Protein AF-A0A418SIB5-F1 (afdb_monomer_lite)

Secondary structure (DSSP, 8-state):
-----------------------------PPPTTEEEEEEETTEEEEEE-TTT--TTTHHHHHGGGBGGG-EEEEEEEE-TTSS-EEEEEEETT-BSSTT-EEEEEEE-TTS-EEEEEEETTS--EEEEEE--

Organism: NCBI:txid1537215

Structure (mmCIF, N/CA/C/O backbone):
data_AF-A0A418SIB5-F1
#
_entry.id   AF-A0A418SIB5-F1
#
loop_
_atom_site.group_PDB
_atom_site.id
_atom_site.type_symbol
_atom_site.label_atom_id
_atom_site.label_alt_id
_atom_site.label_comp_id
_atom_site.label_asym_id
_atom_site.label_entity_id
_atom_site.label_seq_id
_atom_site.pdbx_PDB_ins_code
_atom_site.Cartn_x
_atom_site.Cartn_y
_atom_site.Cartn_z
_atom_site.occupancy
_atom_site.B_iso_or_equiv
_atom_site.auth_seq_id
_atom_site.auth_comp_id
_atom_site.auth_asym_id
_atom_site.auth_atom_id
_atom_site.pdbx_PDB_model_num
ATOM 1 N N . MET A 1 1 ? 36.918 50.123 47.315 1.00 43.75 1 MET A N 1
ATOM 2 C CA . MET A 1 1 ? 36.599 51.036 46.191 1.00 43.75 1 MET A CA 1
ATOM 3 C C . MET A 1 1 ? 35.153 50.799 45.763 1.00 43.75 1 MET A C 1
ATOM 5 O O . MET A 1 1 ? 34.701 49.666 45.821 1.00 43.75 1 MET A O 1
ATOM 9 N N . ARG A 1 2 ? 34.421 51.888 45.501 1.00 36.94 2 ARG A N 1
ATOM 10 C CA . ARG A 1 2 ? 32.950 52.013 45.451 1.00 36.94 2 ARG A CA 1
ATOM 11 C C . ARG A 1 2 ? 32.317 51.516 44.135 1.00 36.94 2 ARG A C 1
ATOM 13 O O . ARG A 1 2 ? 32.936 51.619 43.084 1.00 36.94 2 ARG A O 1
ATOM 20 N N . GLN A 1 3 ? 31.066 51.047 44.240 1.00 45.12 3 GLN A N 1
ATOM 21 C CA . GLN A 1 3 ? 30.118 50.703 43.163 1.00 45.12 3 GLN A CA 1
ATOM 22 C C . GLN A 1 3 ? 29.919 51.823 42.133 1.00 45.12 3 GLN A C 1
ATOM 24 O O . GLN A 1 3 ? 29.847 52.965 42.572 1.00 45.12 3 GLN A O 1
ATOM 29 N N . ILE A 1 4 ? 29.648 51.488 40.855 1.00 54.25 4 ILE A N 1
ATOM 30 C CA . ILE A 1 4 ? 28.580 52.121 40.042 1.00 54.25 4 ILE A CA 1
ATOM 31 C C . ILE A 1 4 ? 27.972 51.101 39.057 1.00 54.25 4 ILE A C 1
ATOM 33 O O . ILE A 1 4 ? 28.592 50.660 38.093 1.00 54.25 4 ILE A O 1
ATOM 37 N N . THR A 1 5 ? 26.711 50.784 39.326 1.00 48.53 5 THR A N 1
ATOM 38 C CA . THR A 1 5 ? 25.703 50.057 38.548 1.00 48.53 5 THR A CA 1
ATOM 39 C C . THR A 1 5 ? 25.432 50.683 37.173 1.00 48.53 5 THR A C 1
ATOM 41 O O . THR A 1 5 ? 25.245 51.894 37.081 1.00 48.53 5 THR A O 1
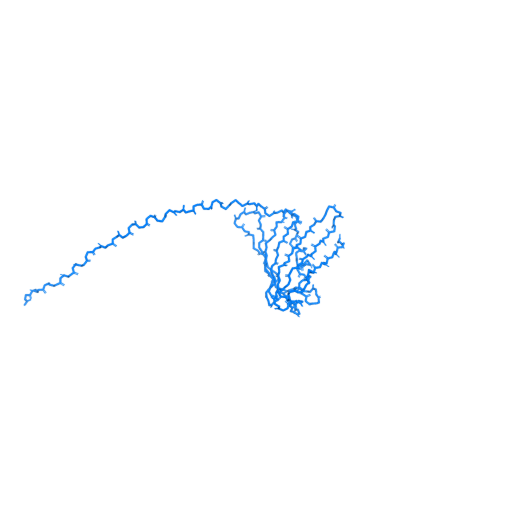ATOM 44 N N . LYS A 1 6 ? 25.268 49.870 36.118 1.00 48.41 6 LYS A N 1
ATOM 45 C CA . LYS A 1 6 ? 24.461 50.246 34.939 1.00 48.41 6 LYS A CA 1
ATOM 46 C C . LYS A 1 6 ? 23.551 49.094 34.524 1.00 48.41 6 LYS A C 1
ATOM 48 O O . LYS A 1 6 ? 23.862 48.298 33.648 1.00 48.41 6 LYS A O 1
ATOM 53 N N . ILE A 1 7 ? 22.403 49.055 35.190 1.00 56.69 7 ILE A N 1
ATOM 54 C CA . ILE A 1 7 ? 21.192 48.376 34.742 1.00 56.69 7 ILE A CA 1
ATOM 55 C C . ILE A 1 7 ? 20.669 49.175 33.544 1.00 56.69 7 ILE A C 1
ATOM 57 O O . ILE A 1 7 ? 20.420 50.376 33.661 1.00 56.69 7 ILE A O 1
ATOM 61 N N . ARG A 1 8 ? 20.514 48.528 32.390 1.00 53.59 8 ARG A N 1
ATOM 62 C CA . ARG A 1 8 ? 19.664 49.029 31.307 1.00 53.59 8 ARG A CA 1
ATOM 63 C C . ARG A 1 8 ? 18.549 48.024 31.081 1.00 53.59 8 ARG A C 1
ATOM 65 O O . ARG A 1 8 ? 18.672 47.083 30.310 1.00 53.59 8 ARG A O 1
ATOM 72 N N . THR A 1 9 ? 17.480 48.253 31.826 1.00 50.41 9 THR A N 1
ATOM 73 C CA . THR A 1 9 ? 16.136 47.741 31.601 1.00 50.41 9 THR A CA 1
ATOM 74 C C . THR A 1 9 ? 15.680 48.219 30.223 1.00 50.41 9 THR A C 1
ATOM 76 O O . THR A 1 9 ? 15.499 49.418 30.021 1.00 50.41 9 THR A O 1
ATOM 79 N N . VAL A 1 10 ? 15.509 47.308 29.268 1.00 51.41 10 VAL A N 1
ATOM 80 C CA . VAL A 1 10 ? 14.656 47.561 28.103 1.00 51.41 10 VAL A CA 1
ATOM 81 C C . VAL A 1 10 ? 13.420 46.703 28.296 1.00 51.41 10 VAL A C 1
ATOM 83 O O . VAL A 1 10 ? 13.500 45.487 28.453 1.00 51.41 10 VAL A O 1
ATOM 86 N N . ALA A 1 11 ? 12.304 47.409 28.424 1.00 51.03 11 ALA A N 1
ATOM 87 C CA . ALA A 1 11 ? 11.004 46.895 28.780 1.00 51.03 11 ALA A CA 1
ATOM 88 C C . ALA A 1 11 ? 10.426 45.974 27.699 1.00 51.03 11 ALA A C 1
ATOM 90 O O . ALA A 1 11 ? 10.709 46.099 26.509 1.00 51.03 11 ALA A O 1
ATOM 91 N N . ALA A 1 12 ? 9.589 45.066 28.187 1.00 46.97 12 ALA A N 1
ATOM 92 C CA . ALA A 1 12 ? 8.805 44.094 27.459 1.00 46.97 12 ALA A CA 1
ATOM 93 C C . ALA A 1 12 ? 7.925 44.713 26.361 1.00 46.97 12 ALA A C 1
ATOM 95 O O . ALA A 1 12 ? 7.222 45.694 26.593 1.00 46.97 12 ALA A O 1
ATOM 96 N N . ALA A 1 13 ? 7.865 44.032 25.219 1.00 47.56 13 ALA A N 1
ATOM 97 C CA . ALA A 1 13 ? 6.713 44.059 24.328 1.00 47.56 13 ALA A CA 1
ATOM 98 C C . ALA A 1 13 ? 6.144 42.633 24.272 1.00 47.56 13 ALA A C 1
ATOM 100 O O . ALA A 1 13 ? 6.527 41.814 23.440 1.00 47.56 13 ALA A O 1
ATOM 101 N N . LEU A 1 14 ? 5.274 42.319 25.236 1.00 47.91 14 LEU A N 1
ATOM 102 C CA . LEU A 1 14 ? 4.434 41.123 25.239 1.00 47.91 14 LEU A CA 1
ATOM 103 C C . LEU A 1 14 ? 3.363 41.302 24.156 1.00 47.91 14 LEU A C 1
ATOM 105 O O . LEU A 1 14 ? 2.319 41.905 24.391 1.00 47.91 14 LEU A O 1
ATOM 109 N N . ILE A 1 15 ? 3.639 40.809 22.952 1.00 59.00 15 ILE A N 1
ATOM 110 C CA . ILE A 1 15 ? 2.625 40.675 21.907 1.00 59.00 15 ILE A CA 1
ATOM 111 C C . ILE A 1 15 ? 1.782 39.448 22.274 1.00 59.00 15 ILE A C 1
ATOM 113 O O . ILE A 1 15 ? 2.138 38.316 21.953 1.00 59.00 15 ILE A O 1
ATOM 117 N N . LEU A 1 16 ? 0.672 39.673 22.986 1.00 52.53 16 LEU A N 1
ATOM 118 C CA . LEU A 1 16 ? -0.409 38.694 23.109 1.00 52.53 16 LEU A CA 1
ATOM 119 C C . LEU A 1 16 ? -1.128 38.598 21.757 1.00 52.53 16 LEU A C 1
ATOM 121 O O . LEU A 1 16 ? -2.176 39.198 21.536 1.00 52.53 16 LEU A O 1
ATOM 125 N N . GLY A 1 17 ? -0.535 37.843 20.837 1.00 51.50 17 GLY A N 1
ATOM 126 C CA . GLY A 1 17 ? -1.234 37.327 19.672 1.00 51.50 17 GLY A CA 1
ATOM 127 C C . GLY A 1 17 ? -2.084 36.144 20.110 1.00 51.50 17 GLY A C 1
ATOM 128 O O . GLY A 1 17 ? -1.605 35.014 20.128 1.00 51.50 17 GLY A O 1
ATOM 129 N N . ALA A 1 18 ? -3.337 36.400 20.480 1.00 58.81 18 ALA A N 1
ATOM 130 C CA . ALA A 1 18 ? -4.359 35.366 20.520 1.00 58.81 18 ALA A CA 1
ATOM 131 C C . ALA A 1 18 ? -4.614 34.918 19.074 1.00 58.81 18 ALA A C 1
ATOM 133 O O . ALA A 1 18 ? -5.507 35.429 18.400 1.00 58.81 18 ALA A O 1
ATOM 134 N N . LEU A 1 19 ? -3.782 34.003 18.567 1.00 54.38 19 LEU A N 1
ATOM 135 C CA . LEU A 1 19 ? -4.134 33.249 17.378 1.00 54.38 19 LEU A CA 1
ATOM 136 C C . LEU A 1 19 ? -5.325 32.387 17.773 1.00 54.38 19 LEU A C 1
ATOM 138 O O . LEU A 1 19 ? -5.192 31.400 18.496 1.00 54.38 19 LEU A O 1
ATOM 142 N N . SER A 1 20 ? -6.496 32.827 17.323 1.00 57.03 20 SER A N 1
ATOM 143 C CA . SER A 1 20 ? -7.700 32.026 17.218 1.00 57.03 20 SER A CA 1
ATOM 144 C C . SER A 1 20 ? -7.308 30.672 16.647 1.00 57.03 20 SER A C 1
ATOM 146 O O . SER A 1 20 ? -6.960 30.561 15.469 1.00 57.03 20 SER A O 1
ATOM 148 N N . ALA A 1 21 ? -7.316 29.658 17.505 1.00 54.66 21 ALA A N 1
ATOM 149 C CA . ALA A 1 21 ? -7.260 28.283 17.081 1.00 54.66 21 ALA A CA 1
ATOM 150 C C . ALA A 1 21 ? -8.443 28.083 16.135 1.00 54.66 21 ALA A C 1
ATOM 152 O O . ALA A 1 21 ? -9.594 28.004 16.566 1.00 54.66 21 ALA A O 1
ATOM 153 N N . CYS A 1 22 ? -8.163 28.037 14.835 1.00 56.03 22 CYS A N 1
ATOM 154 C CA . CYS A 1 22 ? -9.021 27.327 13.914 1.00 56.03 22 CYS A CA 1
ATOM 155 C C . CYS A 1 22 ? -9.000 25.881 14.401 1.00 56.03 22 CYS A C 1
ATOM 157 O O . CYS A 1 22 ? -8.125 25.099 14.034 1.00 56.03 22 CYS A O 1
ATOM 159 N N . ALA A 1 23 ? -9.937 25.540 15.284 1.00 56.69 23 ALA A N 1
ATOM 160 C CA . ALA A 1 23 ? -10.389 24.178 15.436 1.00 56.69 23 ALA A CA 1
ATOM 161 C C . ALA A 1 23 ? -11.055 23.832 14.104 1.00 56.69 23 ALA A C 1
ATOM 163 O O . ALA A 1 23 ? -12.267 23.934 13.942 1.00 56.69 23 ALA A O 1
ATOM 164 N N . ALA A 1 24 ? -10.227 23.499 13.113 1.00 51.69 24 ALA A N 1
ATOM 165 C CA . ALA A 1 24 ? -10.657 22.637 12.044 1.00 51.69 24 ALA A CA 1
ATOM 166 C C . ALA A 1 24 ? -11.076 21.354 12.757 1.00 51.69 24 ALA A C 1
ATOM 168 O O . ALA A 1 24 ? -10.244 20.558 13.193 1.00 51.69 24 ALA A O 1
ATOM 169 N N . THR A 1 25 ? -12.378 21.219 12.982 1.00 50.69 25 THR A N 1
ATOM 170 C CA . THR A 1 25 ? -13.009 19.922 13.134 1.00 50.69 25 THR A CA 1
ATOM 171 C C . THR A 1 25 ? -12.593 19.146 11.900 1.00 50.69 25 THR A C 1
ATOM 173 O O . THR A 1 25 ? -13.156 19.329 10.822 1.00 50.69 25 THR A O 1
ATOM 176 N N . ASN A 1 26 ? -11.522 18.367 12.044 1.00 48.25 26 ASN A N 1
ATOM 177 C CA . ASN A 1 26 ? -11.196 17.305 11.120 1.00 48.25 26 ASN A CA 1
ATOM 178 C C . ASN A 1 26 ? -12.362 16.343 11.258 1.00 48.25 26 ASN A C 1
ATOM 180 O O . ASN A 1 26 ? -12.379 15.507 12.164 1.00 48.25 26 ASN A O 1
ATOM 184 N N . ASP A 1 27 ? -13.379 16.564 10.433 1.00 41.72 27 ASP A N 1
ATOM 185 C CA . ASP A 1 27 ? -14.428 15.606 10.176 1.00 41.72 27 ASP A CA 1
ATOM 186 C C . ASP A 1 27 ? -13.692 14.380 9.640 1.00 41.72 27 ASP A C 1
ATOM 188 O O . ASP A 1 27 ? -13.326 14.300 8.467 1.00 41.72 27 ASP A O 1
ATOM 192 N N . SER A 1 28 ? -13.298 13.507 10.571 1.00 46.31 28 SER A N 1
ATOM 193 C CA . SER A 1 28 ? -12.642 12.239 10.303 1.00 46.31 28 SER A CA 1
ATOM 194 C C . SER A 1 28 ? -13.722 11.357 9.717 1.00 46.31 28 SER A C 1
ATOM 196 O O . SER A 1 28 ? -14.286 10.493 10.389 1.00 46.31 28 SER A O 1
ATOM 198 N N . THR A 1 29 ? -14.058 11.645 8.464 1.00 54.28 29 THR A N 1
ATOM 199 C CA . THR A 1 29 ? -14.749 10.722 7.588 1.00 54.28 29 THR A CA 1
ATOM 200 C C . THR A 1 29 ? -13.872 9.484 7.594 1.00 54.28 29 THR A C 1
ATOM 202 O O . THR A 1 2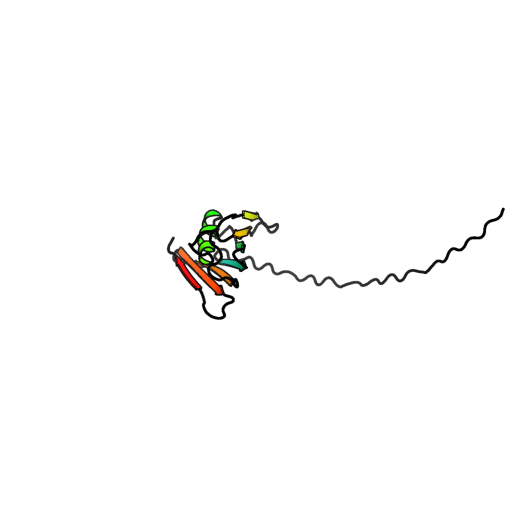9 ? -12.758 9.479 7.074 1.00 54.28 29 THR A O 1
ATOM 205 N N . ALA A 1 30 ? -14.311 8.484 8.358 1.00 61.88 30 ALA A N 1
ATOM 206 C CA . ALA A 1 30 ? -13.611 7.221 8.466 1.00 61.88 30 ALA A CA 1
ATOM 207 C C . ALA A 1 30 ? -13.376 6.705 7.046 1.00 61.88 30 ALA A C 1
ATOM 209 O O . ALA A 1 30 ? -14.306 6.739 6.236 1.00 61.88 30 ALA A O 1
ATOM 210 N N . LEU A 1 31 ? -12.151 6.260 6.752 1.00 66.56 31 LEU A N 1
ATOM 211 C CA . LEU A 1 31 ? -11.873 5.599 5.481 1.00 66.56 31 LEU A CA 1
ATOM 212 C C . LEU A 1 31 ? -12.911 4.480 5.288 1.00 66.56 31 LEU A C 1
ATOM 214 O O . LEU A 1 31 ? -13.138 3.716 6.246 1.00 66.56 31 LEU A O 1
ATOM 218 N N . PRO A 1 32 ? -13.554 4.397 4.107 1.00 80.62 32 PRO A N 1
ATOM 219 C CA . PRO A 1 32 ? -14.429 3.279 3.782 1.00 80.62 32 PRO A CA 1
ATOM 220 C C . PRO A 1 32 ? -13.719 1.965 4.118 1.00 80.62 32 PRO A C 1
ATOM 222 O O . PRO A 1 32 ? -12.513 1.848 3.913 1.00 80.62 32 PRO A O 1
ATOM 225 N N . SER A 1 33 ? -14.428 0.981 4.682 1.00 85.88 33 SER A N 1
ATOM 226 C CA . SER A 1 33 ? -13.792 -0.309 4.994 1.00 85.88 33 SER A CA 1
ATOM 227 C C . SER A 1 33 ? -13.271 -0.990 3.732 1.00 85.88 33 SER A C 1
ATOM 229 O O . SER A 1 33 ? -12.210 -1.599 3.774 1.00 85.88 33 SER A O 1
ATOM 231 N N . GLU A 1 34 ? -13.981 -0.819 2.618 1.00 92.12 34 GLU A N 1
ATOM 232 C CA . GLU A 1 34 ? -13.717 -1.499 1.349 1.00 92.12 34 GLU A CA 1
ATOM 233 C C . GLU A 1 34 ? -12.707 -0.783 0.446 1.00 92.12 34 GLU A C 1
ATOM 235 O O . GLU A 1 34 ? -12.428 -1.276 -0.643 1.00 92.12 34 GLU A O 1
ATOM 240 N N . GLU A 1 35 ? -12.149 0.355 0.869 1.00 94.44 35 GLU A N 1
ATOM 241 C CA . GLU A 1 35 ? -11.213 1.128 0.051 1.00 94.44 35 GLU A CA 1
ATOM 242 C C . GLU A 1 35 ? -9.969 1.554 0.840 1.00 94.44 35 GLU A C 1
ATOM 244 O O . GLU A 1 35 ? -10.039 1.896 2.025 1.00 94.44 35 GLU A O 1
ATOM 249 N N . PHE A 1 36 ? -8.814 1.591 0.178 1.00 96.06 36 PHE A N 1
ATOM 250 C CA . PHE A 1 36 ? -7.688 2.382 0.660 1.00 96.06 36 PHE A CA 1
ATOM 251 C C . PHE A 1 36 ? -6.862 2.999 -0.465 1.00 96.06 36 PHE A C 1
ATOM 253 O O . PHE A 1 36 ? -6.782 2.482 -1.578 1.00 96.06 36 PHE A O 1
ATOM 260 N N . LEU A 1 37 ? -6.166 4.086 -0.124 1.00 95.56 37 LEU A N 1
ATOM 261 C CA . LEU A 1 37 ? -5.239 4.773 -1.013 1.00 95.56 37 LEU A CA 1
ATOM 262 C C . LEU A 1 37 ? -3.792 4.551 -0.580 1.00 95.56 37 LEU A C 1
ATOM 264 O O . LEU A 1 37 ? -3.461 4.555 0.611 1.00 95.56 37 LEU A O 1
ATOM 268 N N . PHE A 1 38 ? -2.898 4.447 -1.557 1.00 97.06 38 PHE A N 1
ATOM 269 C CA . PHE A 1 38 ? -1.464 4.466 -1.310 1.00 97.06 38 PHE A CA 1
ATOM 270 C C . PHE A 1 38 ? -0.705 5.235 -2.378 1.00 97.06 38 PHE A C 1
ATOM 272 O O . PHE A 1 38 ? -1.114 5.361 -3.531 1.00 97.06 38 PHE A O 1
ATOM 279 N N . ARG A 1 39 ? 0.442 5.776 -1.983 1.00 96.25 39 ARG A N 1
ATOM 280 C CA . ARG A 1 39 ? 1.340 6.509 -2.866 1.00 96.25 39 ARG A CA 1
ATOM 281 C C . ARG A 1 39 ? 2.566 5.672 -3.155 1.00 96.25 39 ARG A C 1
ATOM 283 O O . ARG A 1 39 ? 3.118 5.052 -2.250 1.00 96.25 39 ARG A O 1
ATOM 290 N N . SER A 1 40 ? 3.007 5.714 -4.405 1.00 95.06 40 SER A N 1
ATOM 291 C CA . SER A 1 40 ? 4.328 5.260 -4.817 1.00 95.06 40 SER A CA 1
ATOM 292 C C . SER A 1 40 ? 5.195 6.475 -5.123 1.00 95.06 40 SER A C 1
ATOM 294 O O . SER A 1 40 ? 4.782 7.335 -5.901 1.00 95.06 40 SER A O 1
ATOM 296 N N . ASP A 1 41 ? 6.384 6.547 -4.534 1.00 94.44 41 ASP A N 1
ATOM 297 C CA . ASP A 1 41 ? 7.392 7.570 -4.821 1.00 94.44 41 ASP A CA 1
ATOM 298 C C . ASP A 1 41 ? 8.777 6.924 -4.889 1.00 94.44 41 ASP A C 1
ATOM 300 O O . ASP A 1 41 ? 9.261 6.360 -3.907 1.00 94.44 41 ASP A O 1
ATOM 304 N N . ALA A 1 42 ? 9.390 6.937 -6.076 1.00 92.06 42 ALA A N 1
ATOM 305 C CA . ALA A 1 42 ? 10.681 6.298 -6.342 1.00 92.06 42 ALA A CA 1
ATOM 306 C C . ALA A 1 42 ? 10.790 4.847 -5.808 1.00 92.06 42 ALA A C 1
ATOM 308 O O . ALA A 1 42 ? 11.852 4.409 -5.367 1.00 92.06 42 ALA A O 1
ATOM 309 N N . GLY A 1 43 ? 9.686 4.088 -5.831 1.00 93.44 43 GLY A N 1
ATOM 310 C CA . GLY A 1 43 ? 9.631 2.704 -5.341 1.00 93.44 43 GLY A CA 1
ATOM 311 C C . GLY A 1 43 ? 9.321 2.549 -3.857 1.00 93.44 43 GLY A C 1
ATOM 312 O O . GLY A 1 43 ? 9.167 1.418 -3.408 1.00 93.44 43 GLY A O 1
ATOM 313 N N . ARG A 1 44 ? 9.188 3.641 -3.102 1.00 97.81 44 ARG A N 1
ATOM 314 C CA . ARG A 1 44 ? 8.659 3.627 -1.735 1.00 97.81 44 ARG A CA 1
ATOM 315 C C . ARG A 1 44 ? 7.146 3.680 -1.785 1.00 97.81 44 ARG A C 1
ATOM 317 O O . ARG A 1 44 ? 6.589 4.502 -2.508 1.00 97.81 44 ARG A O 1
ATOM 324 N N . LEU A 1 45 ? 6.502 2.813 -1.017 1.00 98.31 45 LEU A N 1
ATOM 325 C CA . LEU A 1 45 ? 5.053 2.728 -0.924 1.00 98.31 45 LEU A CA 1
ATOM 326 C C . LEU A 1 45 ? 4.621 3.143 0.475 1.00 98.31 45 LEU A C 1
ATOM 328 O O . LEU A 1 45 ? 5.217 2.691 1.452 1.00 98.31 45 LEU A O 1
ATOM 332 N N . ALA A 1 46 ? 3.599 3.983 0.572 1.00 98.31 46 ALA A N 1
ATOM 333 C CA . ALA A 1 46 ? 3.019 4.366 1.852 1.00 98.31 46 ALA A CA 1
ATOM 334 C C . ALA A 1 46 ? 1.531 4.666 1.705 1.00 98.31 46 ALA A C 1
ATOM 336 O O . ALA A 1 46 ? 1.103 5.248 0.705 1.00 98.31 46 ALA A O 1
ATOM 337 N N . GLY A 1 47 ? 0.756 4.297 2.714 1.00 97.56 47 GLY A N 1
ATOM 338 C CA . GLY A 1 47 ? -0.683 4.507 2.736 1.00 97.56 47 GLY A CA 1
ATOM 339 C C . GLY A 1 47 ? -1.274 4.169 4.093 1.00 97.56 47 GLY A C 1
ATOM 340 O O . GLY A 1 47 ? -0.551 3.896 5.054 1.00 97.56 47 GLY A O 1
ATOM 341 N N . THR A 1 48 ? -2.598 4.185 4.141 1.00 97.25 48 THR A N 1
ATOM 342 C CA . THR A 1 48 ? -3.380 3.861 5.330 1.00 97.25 48 THR A CA 1
ATOM 343 C C . THR A 1 48 ? -4.600 3.070 4.897 1.00 97.25 48 THR A C 1
ATOM 345 O O . THR A 1 48 ? -5.255 3.481 3.946 1.00 97.25 48 THR A O 1
ATOM 348 N N . TYR A 1 49 ? -4.921 1.979 5.589 1.00 96.69 49 TYR A N 1
ATOM 349 C CA . TYR A 1 49 ? -6.126 1.186 5.337 1.00 96.69 49 TYR A CA 1
ATOM 350 C C . TYR A 1 49 ? -6.962 1.013 6.609 1.00 96.69 49 TYR A C 1
ATOM 352 O O . TYR A 1 49 ? -6.486 1.215 7.732 1.00 96.69 49 TYR A O 1
ATOM 360 N N . ASN A 1 50 ? -8.224 0.633 6.425 1.00 95.56 50 ASN A N 1
ATOM 361 C CA . ASN A 1 50 ? -9.123 0.251 7.505 1.00 95.56 50 ASN A CA 1
ATOM 362 C C . ASN A 1 50 ? -9.053 -1.279 7.723 1.00 95.56 50 ASN A C 1
ATOM 364 O O . ASN A 1 50 ? -9.432 -2.035 6.824 1.00 95.56 50 ASN A O 1
ATOM 368 N N . PRO A 1 51 ? -8.594 -1.770 8.892 1.00 95.25 51 PRO A N 1
ATOM 369 C CA . PRO A 1 51 ? -8.423 -3.201 9.144 1.00 95.25 51 PRO A CA 1
ATOM 370 C C . PRO A 1 51 ? -9.742 -3.979 9.256 1.00 95.25 51 PRO A C 1
ATOM 372 O O . PRO A 1 51 ? -9.708 -5.201 9.364 1.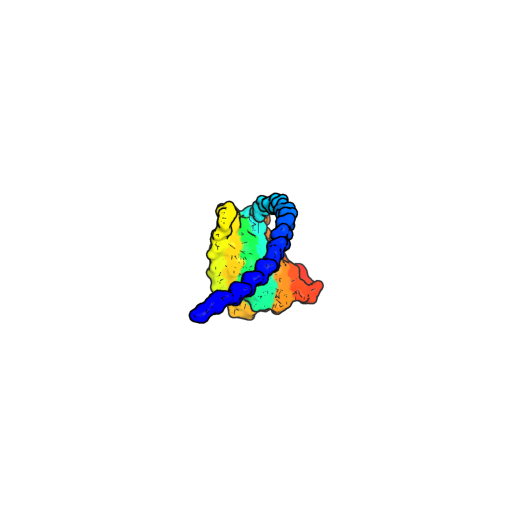00 95.25 51 PRO A O 1
ATOM 375 N N . LEU A 1 52 ? -10.900 -3.304 9.232 1.00 93.25 52 LEU A N 1
ATOM 376 C CA . LEU A 1 52 ? -12.203 -3.967 9.142 1.00 93.25 52 LEU A CA 1
ATOM 377 C C . LEU A 1 52 ? -12.498 -4.525 7.746 1.00 93.25 52 LEU A C 1
ATOM 379 O O . LEU A 1 52 ? -13.258 -5.483 7.654 1.00 93.25 52 LEU A O 1
ATOM 383 N N . GLY A 1 53 ? -11.924 -3.945 6.686 1.00 92.31 53 GLY A N 1
ATOM 384 C CA . GLY A 1 53 ? -12.127 -4.439 5.320 1.00 92.31 53 GLY A CA 1
ATOM 385 C C . GLY A 1 53 ? -10.884 -5.043 4.674 1.00 92.31 53 GLY A C 1
ATOM 386 O O . GLY A 1 53 ? -11.021 -5.818 3.734 1.00 92.31 53 GLY A O 1
ATOM 387 N N . PHE A 1 54 ? -9.676 -4.804 5.196 1.00 94.50 54 PHE A N 1
ATOM 388 C CA . PHE A 1 54 ? -8.442 -5.389 4.657 1.00 94.50 54 PHE A CA 1
ATOM 389 C C . PHE A 1 54 ? -7.631 -6.122 5.719 1.00 94.50 54 PHE A C 1
ATOM 391 O O . PHE A 1 54 ? -7.373 -5.592 6.801 1.00 94.50 54 PHE A O 1
ATOM 398 N N . PHE A 1 55 ? -7.160 -7.324 5.381 1.00 94.00 55 PHE A N 1
ATOM 399 C CA . PHE A 1 55 ? -6.213 -8.041 6.226 1.00 94.00 55 PHE A CA 1
ATOM 400 C C . PHE A 1 55 ? -4.778 -7.592 5.933 1.00 94.00 55 PHE A C 1
ATOM 402 O O . PHE A 1 55 ? -4.389 -7.444 4.776 1.00 94.00 55 PHE A O 1
ATOM 409 N N . ALA A 1 56 ? -3.958 -7.482 6.981 1.00 94.88 56 ALA A N 1
ATOM 410 C CA . ALA A 1 56 ? -2.534 -7.133 6.887 1.00 94.88 56 ALA A CA 1
ATOM 411 C C . ALA A 1 56 ? -1.763 -7.988 5.860 1.00 94.88 56 ALA A C 1
ATOM 413 O O . ALA A 1 56 ? -0.896 -7.503 5.141 1.00 94.88 56 ALA A O 1
ATOM 414 N N . ALA A 1 57 ? -2.108 -9.275 5.746 1.00 95.00 57 ALA A N 1
ATOM 415 C CA . ALA A 1 57 ? -1.474 -10.194 4.801 1.00 95.00 57 ALA A CA 1
ATOM 416 C C . ALA A 1 57 ? -1.848 -9.931 3.328 1.00 95.00 57 ALA A C 1
ATOM 418 O O . ALA A 1 57 ? -1.093 -10.305 2.433 1.00 95.00 57 ALA A O 1
ATOM 419 N N . GLU A 1 58 ? -2.992 -9.296 3.064 1.00 95.19 58 GLU A N 1
ATOM 420 C CA . GLU A 1 58 ? -3.463 -8.998 1.708 1.00 95.19 58 GLU A CA 1
ATOM 421 C C . GLU A 1 58 ? -2.835 -7.718 1.156 1.00 95.19 58 GLU A C 1
ATOM 423 O O . GLU A 1 58 ? -2.533 -7.636 -0.034 1.00 95.19 58 GLU A O 1
ATOM 428 N N . VAL A 1 59 ? -2.607 -6.721 2.017 1.00 96.75 59 VAL A N 1
ATOM 429 C CA . VAL A 1 59 ? -2.124 -5.398 1.602 1.00 96.75 59 VAL A CA 1
ATOM 430 C C . VAL A 1 59 ? -0.836 -5.485 0.763 1.00 96.75 59 VAL A C 1
ATOM 432 O O . VAL A 1 59 ? -0.835 -4.928 -0.336 1.00 96.75 59 VAL A O 1
ATOM 435 N N . PRO A 1 60 ? 0.226 -6.226 1.156 1.00 97.12 60 PRO A N 1
ATOM 436 C CA . PRO A 1 60 ? 1.424 -6.415 0.331 1.00 97.12 60 PRO A CA 1
ATOM 437 C C . PRO A 1 60 ? 1.148 -6.921 -1.090 1.00 97.12 60 PRO A C 1
ATOM 439 O O . PRO A 1 60 ? 1.852 -6.536 -2.024 1.00 97.12 60 PRO A O 1
ATOM 442 N N . THR A 1 61 ? 0.127 -7.763 -1.257 1.00 95.25 61 THR A N 1
ATOM 443 C CA . THR A 1 61 ? -0.269 -8.325 -2.551 1.00 95.25 61 THR A CA 1
ATOM 444 C C . THR A 1 61 ? -0.827 -7.233 -3.463 1.00 95.25 61 THR A C 1
ATOM 446 O O . THR A 1 61 ? -0.397 -7.110 -4.609 1.00 95.25 61 THR A O 1
ATOM 449 N N . TYR A 1 62 ? -1.710 -6.372 -2.948 1.00 95.69 62 TYR A N 1
ATOM 450 C CA . TYR A 1 62 ? -2.281 -5.261 -3.722 1.00 95.69 62 TYR A CA 1
ATOM 451 C C . TYR A 1 62 ? -1.238 -4.193 -4.065 1.00 95.69 62 TYR A C 1
ATOM 453 O O . TYR A 1 62 ? -1.215 -3.670 -5.180 1.00 95.69 62 TYR A O 1
ATOM 461 N N . LEU A 1 63 ? -0.307 -3.928 -3.142 1.00 96.56 63 LEU A N 1
ATOM 462 C CA . LEU A 1 63 ? 0.823 -3.025 -3.367 1.00 96.56 63 LEU A CA 1
ATOM 463 C C . LEU A 1 63 ? 1.723 -3.467 -4.532 1.00 96.56 63 LEU A C 1
ATOM 465 O O . LEU A 1 63 ? 2.337 -2.624 -5.193 1.00 96.56 63 LEU A O 1
ATOM 469 N N . GLY A 1 64 ? 1.769 -4.772 -4.820 1.00 95.31 64 GLY A N 1
ATOM 470 C CA . GLY A 1 64 ? 2.509 -5.342 -5.942 1.00 95.31 64 GLY A CA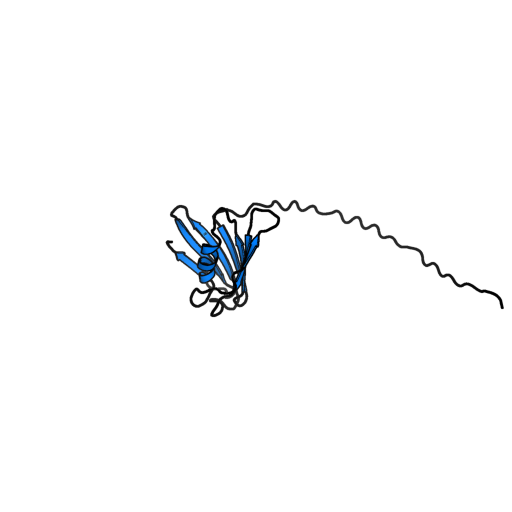 1
ATOM 471 C C . GLY A 1 64 ? 2.145 -4.724 -7.296 1.00 95.31 64 GLY A C 1
ATOM 472 O O . GLY A 1 64 ? 3.016 -4.616 -8.158 1.00 95.31 64 GLY A O 1
ATOM 473 N N . ALA A 1 65 ? 0.918 -4.218 -7.469 1.00 92.94 65 ALA A N 1
ATOM 474 C CA . ALA A 1 65 ? 0.482 -3.556 -8.702 1.00 92.94 65 ALA A CA 1
ATOM 475 C C . ALA A 1 65 ? 1.320 -2.312 -9.066 1.00 92.94 65 ALA A C 1
ATOM 477 O O . ALA A 1 65 ? 1.435 -1.962 -10.240 1.00 92.94 65 ALA A O 1
ATOM 478 N N . ALA A 1 66 ? 1.944 -1.659 -8.079 1.00 93.31 66 ALA A N 1
ATOM 479 C CA . ALA A 1 66 ? 2.822 -0.509 -8.296 1.00 93.31 66 ALA A CA 1
ATOM 480 C C . ALA A 1 66 ? 4.291 -0.896 -8.560 1.00 93.31 66 ALA A C 1
ATOM 482 O O . ALA A 1 66 ? 5.121 -0.023 -8.838 1.00 93.31 66 ALA A O 1
ATOM 483 N N . CYS A 1 67 ? 4.638 -2.182 -8.465 1.00 94.81 67 CYS A N 1
ATOM 484 C CA . CYS A 1 67 ? 6.014 -2.667 -8.466 1.00 94.81 67 CYS A CA 1
ATOM 485 C C . CYS A 1 67 ? 6.347 -3.489 -9.707 1.00 94.81 67 CYS A C 1
ATOM 487 O O . CYS A 1 67 ? 5.576 -4.336 -10.157 1.00 94.81 67 CYS A O 1
ATOM 489 N N . ARG A 1 68 ? 7.565 -3.305 -10.227 1.00 94.31 68 ARG A N 1
ATOM 490 C CA . ARG A 1 68 ? 8.104 -4.223 -11.232 1.00 94.31 68 ARG A CA 1
ATOM 491 C C . ARG A 1 68 ? 8.199 -5.625 -10.624 1.00 94.31 68 ARG A C 1
ATOM 493 O O . ARG A 1 68 ? 8.620 -5.778 -9.480 1.00 94.31 68 ARG A O 1
ATOM 500 N N . GLY A 1 69 ? 7.753 -6.632 -11.373 1.00 93.44 69 GLY A N 1
ATOM 501 C CA . GLY A 1 69 ? 7.735 -8.022 -10.907 1.00 93.44 69 GLY A CA 1
ATOM 502 C C . GLY A 1 69 ? 6.692 -8.324 -9.824 1.00 93.44 69 GLY A C 1
ATOM 503 O O . GLY A 1 69 ? 6.678 -9.440 -9.316 1.00 93.44 69 GLY A O 1
ATOM 504 N N . GLY A 1 70 ? 5.828 -7.366 -9.459 1.00 94.25 70 GLY A N 1
ATOM 505 C CA . GLY A 1 70 ? 4.726 -7.588 -8.516 1.00 94.25 70 GLY A CA 1
ATOM 506 C C . GLY A 1 70 ? 5.145 -7.802 -7.059 1.00 94.25 70 GLY A C 1
ATOM 507 O O . GLY A 1 70 ? 4.327 -8.229 -6.252 1.00 94.25 70 GLY A O 1
ATOM 508 N N . LYS A 1 71 ? 6.413 -7.548 -6.704 1.00 95.88 71 LYS A N 1
ATOM 509 C CA . LYS A 1 71 ? 6.967 -7.878 -5.382 1.00 95.88 71 LYS A CA 1
ATOM 510 C C . LYS A 1 71 ? 7.275 -6.644 -4.546 1.00 95.88 71 LYS A C 1
ATOM 512 O O . LYS A 1 71 ? 7.961 -5.722 -4.997 1.00 95.88 71 LYS A O 1
ATOM 517 N N . VAL A 1 72 ? 6.857 -6.695 -3.286 1.00 97.75 72 VAL A N 1
ATOM 518 C CA . VAL A 1 72 ? 7.214 -5.723 -2.249 1.00 97.75 72 VAL A CA 1
ATOM 519 C C . VAL A 1 72 ? 8.200 -6.316 -1.241 1.00 97.75 72 VAL A C 1
ATOM 521 O O . VAL A 1 72 ? 8.317 -7.530 -1.092 1.00 97.75 72 VAL A O 1
ATOM 524 N N . THR A 1 73 ? 8.924 -5.448 -0.546 1.00 98.38 73 THR A N 1
ATOM 525 C CA . THR A 1 73 ? 9.859 -5.771 0.533 1.00 98.38 73 THR A CA 1
ATOM 526 C C . THR A 1 73 ? 9.759 -4.730 1.646 1.00 98.38 73 THR A C 1
ATOM 528 O O . THR A 1 73 ? 9.285 -3.614 1.420 1.00 98.38 73 THR A O 1
ATOM 531 N N . GLY A 1 74 ? 10.199 -5.092 2.854 1.00 97.56 74 GLY A N 1
ATOM 532 C CA . GLY A 1 74 ? 10.223 -4.186 4.005 1.00 97.56 74 GLY A CA 1
ATOM 533 C C . GLY A 1 74 ? 8.840 -3.693 4.434 1.00 97.56 74 GLY A C 1
ATOM 534 O O . GLY A 1 74 ? 8.729 -2.554 4.877 1.00 97.56 74 GLY A O 1
ATOM 535 N N . TYR A 1 75 ? 7.801 -4.516 4.254 1.00 98.38 75 TYR A N 1
ATOM 536 C CA . TYR A 1 75 ? 6.448 -4.179 4.682 1.00 98.38 75 TYR A CA 1
ATOM 537 C C . TYR A 1 75 ? 6.392 -4.033 6.205 1.00 98.38 75 TYR A C 1
ATOM 539 O O . TYR A 1 75 ? 6.819 -4.931 6.933 1.00 98.38 75 TYR A O 1
ATOM 547 N N . ALA A 1 76 ? 5.879 -2.901 6.669 1.00 98.31 76 ALA A N 1
ATOM 548 C CA . ALA A 1 76 ? 5.692 -2.607 8.078 1.00 98.31 76 ALA A CA 1
ATOM 549 C C . ALA A 1 76 ? 4.402 -1.816 8.280 1.00 98.31 76 ALA A C 1
ATOM 551 O O . ALA A 1 76 ? 4.048 -0.970 7.458 1.00 98.31 76 ALA A O 1
ATOM 552 N N . GLU A 1 77 ? 3.744 -2.069 9.405 1.00 98.19 77 GLU A N 1
ATOM 553 C CA . GLU A 1 77 ? 2.476 -1.457 9.788 1.00 98.19 77 GLU A CA 1
ATOM 554 C C . GLU A 1 77 ? 2.618 -0.697 11.105 1.00 98.19 77 GLU A C 1
ATOM 556 O O . GLU A 1 77 ? 3.452 -1.004 11.959 1.00 98.19 77 GLU A O 1
ATOM 561 N N . THR A 1 78 ? 1.786 0.319 11.289 1.00 98.06 78 THR A N 1
ATOM 562 C CA . THR A 1 78 ? 1.647 1.047 12.548 1.00 98.06 78 THR A CA 1
ATOM 563 C C . THR A 1 78 ? 0.177 1.383 12.743 1.00 98.06 78 THR A C 1
ATOM 565 O O . THR A 1 78 ? -0.406 2.125 11.945 1.00 98.06 78 THR A O 1
ATOM 568 N N . ALA A 1 79 ? -0.415 0.817 13.798 1.00 96.81 79 ALA A N 1
ATOM 569 C CA . ALA A 1 79 ? -1.765 1.154 14.231 1.00 96.81 79 ALA A CA 1
ATOM 570 C C . ALA A 1 79 ? -1.818 2.634 14.619 1.00 96.81 79 ALA A C 1
ATOM 572 O O . ALA A 1 79 ? -0.949 3.121 15.349 1.00 96.81 79 ALA A O 1
ATOM 573 N N . GLN A 1 80 ? -2.817 3.350 14.114 1.00 94.75 80 GLN A N 1
ATOM 574 C CA . GLN A 1 80 ? -2.946 4.776 14.370 1.00 94.75 80 GLN A CA 1
ATOM 575 C C . GLN A 1 80 ? -3.634 5.042 15.719 1.00 94.75 80 GLN A C 1
ATOM 577 O O . GLN A 1 80 ? -4.429 4.219 16.184 1.00 94.75 80 GLN A O 1
ATOM 582 N N . PRO A 1 81 ? -3.369 6.195 16.368 1.00 92.56 81 PRO A N 1
ATOM 583 C CA . PRO A 1 81 ? -4.003 6.565 17.638 1.00 92.56 81 PRO A CA 1
ATOM 584 C C . PRO A 1 81 ? -5.534 6.646 17.583 1.00 92.56 81 PRO A C 1
ATOM 586 O O . PRO A 1 81 ? -6.180 6.644 18.627 1.00 92.56 81 PRO A O 1
ATOM 589 N N . ASP A 1 82 ? -6.110 6.728 16.380 1.00 86.81 82 ASP A N 1
ATOM 590 C CA . ASP A 1 82 ? -7.556 6.695 16.165 1.00 86.81 82 ASP A CA 1
ATOM 591 C C . ASP A 1 82 ? -8.184 5.326 16.490 1.00 86.81 82 ASP A C 1
ATOM 593 O O . ASP A 1 82 ? -9.397 5.249 16.671 1.00 86.81 82 ASP A O 1
ATOM 597 N N . GLY A 1 83 ? -7.379 4.257 16.573 1.00 88.62 83 GLY A N 1
ATOM 598 C CA . GLY A 1 83 ? -7.827 2.879 16.784 1.00 88.62 83 GLY A CA 1
ATOM 599 C C . GLY A 1 83 ? -8.653 2.300 15.630 1.00 88.62 83 GLY A C 1
ATOM 600 O O . GLY A 1 83 ? -9.287 1.259 15.799 1.00 88.62 83 GLY A O 1
ATOM 601 N N . ARG A 1 84 ? -8.693 2.976 14.478 1.00 91.69 84 ARG A N 1
ATOM 602 C CA . ARG A 1 84 ? -9.569 2.668 13.336 1.00 91.69 84 ARG A CA 1
ATOM 603 C C . ARG A 1 84 ? -8.802 2.456 12.046 1.00 91.69 84 ARG A C 1
ATOM 605 O O . ARG A 1 84 ? -9.359 1.874 11.121 1.00 91.69 84 ARG A O 1
ATOM 612 N N . THR A 1 85 ? -7.563 2.925 11.966 1.00 95.25 85 THR A N 1
ATOM 613 C CA . THR A 1 85 ? -6.756 2.800 10.760 1.00 95.25 85 THR A CA 1
ATOM 614 C C . THR A 1 85 ? -5.361 2.265 11.054 1.00 95.25 85 THR A C 1
ATOM 616 O O . THR A 1 85 ? -4.826 2.368 12.162 1.00 95.25 85 THR A O 1
ATOM 619 N N . VAL A 1 86 ? -4.766 1.653 10.035 1.00 97.25 86 VAL A N 1
ATOM 620 C CA . VAL A 1 86 ? -3.393 1.158 10.062 1.00 97.25 86 VAL A CA 1
ATOM 621 C C . VAL A 1 86 ? -2.641 1.839 8.935 1.00 97.25 86 VAL A C 1
ATOM 623 O O . VAL A 1 86 ? -2.992 1.699 7.765 1.00 97.25 86 VAL A O 1
ATOM 626 N N . SER A 1 87 ? -1.604 2.595 9.286 1.00 97.88 87 SER A N 1
ATOM 627 C CA . SER A 1 87 ? -0.649 3.073 8.287 1.00 97.88 87 SER A CA 1
ATOM 628 C C . SER A 1 87 ? 0.357 1.989 7.966 1.00 97.88 87 SER A C 1
ATOM 630 O O . SER A 1 87 ? 0.728 1.211 8.844 1.00 97.88 87 SER A O 1
ATOM 632 N N . PHE A 1 88 ? 0.847 1.982 6.738 1.00 98.56 88 PHE A N 1
ATOM 633 C CA . PHE A 1 88 ? 1.893 1.069 6.319 1.00 98.56 88 PHE A CA 1
ATOM 634 C C . PHE A 1 88 ? 2.956 1.775 5.492 1.00 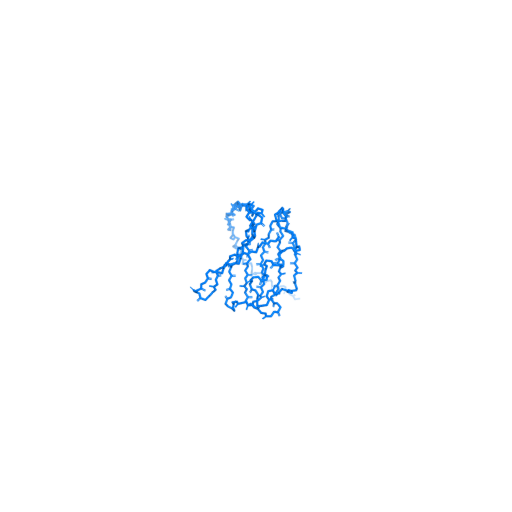98.56 88 PHE A C 1
ATOM 636 O O . PHE A 1 88 ? 2.726 2.819 4.874 1.00 98.56 88 PHE A O 1
ATOM 643 N N . ALA A 1 89 ? 4.119 1.138 5.441 1.00 98.62 89 ALA A N 1
ATOM 644 C CA . ALA A 1 89 ? 5.180 1.455 4.509 1.00 98.62 89 ALA A CA 1
ATOM 645 C C . ALA A 1 89 ? 5.742 0.168 3.899 1.00 98.62 89 ALA A C 1
ATOM 647 O O . ALA A 1 89 ? 5.784 -0.876 4.546 1.00 98.62 89 ALA A O 1
ATOM 648 N N . ALA A 1 90 ? 6.181 0.253 2.648 1.00 98.62 90 ALA A N 1
ATOM 649 C CA . ALA A 1 90 ? 6.858 -0.828 1.943 1.00 98.62 90 ALA A CA 1
ATOM 650 C C . ALA A 1 90 ? 7.814 -0.258 0.888 1.00 98.62 90 ALA A C 1
ATOM 652 O O . ALA A 1 90 ? 7.900 0.953 0.667 1.00 98.62 90 ALA A O 1
ATOM 653 N N . SER A 1 91 ? 8.532 -1.132 0.194 1.00 98.44 91 SER A N 1
ATOM 654 C CA . SER A 1 91 ? 9.305 -0.778 -0.996 1.00 98.44 91 SER A CA 1
ATOM 655 C C . SER A 1 91 ? 9.125 -1.820 -2.093 1.00 98.44 91 SER A C 1
ATOM 657 O O . SER A 1 91 ? 8.963 -3.000 -1.806 1.00 98.44 91 SER A O 1
ATOM 659 N N . CYS A 1 92 ? 9.184 -1.410 -3.355 1.00 97.88 92 CYS A N 1
ATOM 660 C CA . CYS A 1 92 ? 9.212 -2.340 -4.477 1.00 97.88 92 CYS A CA 1
ATOM 661 C C . CYS A 1 92 ? 10.564 -3.053 -4.551 1.00 97.88 92 CYS A C 1
ATOM 663 O O . CYS A 1 92 ? 11.600 -2.395 -4.650 1.00 97.88 92 CYS A O 1
ATOM 665 N N . ALA A 1 93 ? 10.557 -4.388 -4.553 1.00 97.69 93 ALA A N 1
ATOM 666 C CA . ALA A 1 93 ? 11.782 -5.190 -4.529 1.00 97.69 93 ALA A CA 1
ATOM 667 C C . ALA A 1 93 ? 12.661 -4.971 -5.777 1.00 97.69 93 ALA A C 1
ATOM 669 O O . ALA A 1 93 ? 13.884 -4.934 -5.674 1.00 97.69 93 ALA A O 1
ATOM 670 N N . GLU A 1 94 ? 12.036 -4.768 -6.941 1.00 96.81 94 GLU A N 1
ATOM 671 C CA . GLU A 1 94 ? 12.710 -4.566 -8.236 1.00 96.81 94 GLU A CA 1
ATOM 672 C C . GLU A 1 94 ? 12.510 -3.140 -8.791 1.00 96.81 94 GLU A C 1
ATOM 674 O O . GLU A 1 94 ? 12.683 -2.875 -9.988 1.00 96.81 94 GLU A O 1
ATOM 679 N N . GLY A 1 95 ? 12.146 -2.205 -7.906 1.00 95.44 95 GLY A N 1
ATOM 680 C CA . GLY A 1 95 ? 11.809 -0.823 -8.241 1.00 95.44 95 GLY A CA 1
ATOM 681 C C . GLY A 1 95 ? 10.349 -0.622 -8.677 1.00 95.44 95 GLY A C 1
ATOM 682 O O . GLY A 1 95 ? 9.608 -1.587 -8.895 1.00 95.44 95 GLY A O 1
ATOM 683 N N . PRO A 1 96 ? 9.897 0.642 -8.772 1.00 93.94 96 PRO A N 1
ATOM 684 C CA . PRO A 1 96 ? 8.525 0.950 -9.152 1.00 93.94 96 PRO A CA 1
ATOM 685 C C . PRO A 1 96 ? 8.281 0.610 -10.624 1.00 93.94 96 PRO A C 1
ATOM 687 O O . PRO A 1 96 ? 9.169 0.756 -11.469 1.00 93.94 96 PRO A O 1
ATOM 690 N N . LEU A 1 97 ? 7.046 0.227 -10.943 1.00 89.88 97 LEU A N 1
ATOM 691 C CA . LEU A 1 97 ? 6.593 0.091 -12.326 1.00 89.88 97 LEU A CA 1
ATOM 692 C C . LEU A 1 97 ? 6.633 1.454 -13.046 1.00 89.88 97 LEU A C 1
ATOM 694 O O . LEU A 1 97 ? 7.030 1.530 -14.207 1.00 89.88 97 LEU A O 1
ATOM 698 N N . TYR A 1 98 ? 6.333 2.535 -12.314 1.00 88.44 98 TYR A N 1
ATOM 699 C CA . TYR A 1 98 ? 6.339 3.916 -12.802 1.00 88.44 98 TYR A CA 1
ATOM 700 C C . TYR A 1 98 ? 7.316 4.789 -11.992 1.00 88.44 98 TYR A C 1
ATOM 702 O O . TYR A 1 98 ? 7.024 5.142 -10.849 1.00 88.44 98 TYR A O 1
ATOM 710 N N . PRO A 1 99 ? 8.478 5.174 -12.560 1.00 86.06 99 PRO A N 1
ATOM 711 C CA . PRO A 1 99 ? 9.544 5.863 -11.821 1.00 86.06 99 PRO A CA 1
ATOM 712 C C . PRO A 1 99 ? 9.175 7.236 -11.251 1.00 86.06 99 PRO A C 1
ATOM 714 O O . PRO A 1 99 ? 9.757 7.653 -10.256 1.00 86.06 99 PRO A O 1
ATOM 717 N N . ARG A 1 100 ? 8.213 7.937 -11.865 1.00 86.88 100 ARG A N 1
ATOM 718 C CA . ARG A 1 100 ? 7.724 9.246 -11.394 1.00 86.88 100 ARG A CA 1
ATOM 719 C C . ARG A 1 100 ? 6.693 9.144 -10.266 1.00 86.88 100 ARG A C 1
ATOM 721 O O . ARG A 1 100 ? 6.143 10.160 -9.854 1.00 86.88 100 ARG A O 1
ATOM 728 N N . GLY A 1 101 ? 6.430 7.929 -9.790 1.00 88.38 101 GLY A N 1
ATOM 729 C CA . GLY A 1 101 ? 5.444 7.669 -8.759 1.00 88.38 101 GLY A CA 1
ATOM 730 C C . GLY A 1 101 ? 4.005 7.701 -9.268 1.00 88.38 101 GLY A C 1
ATOM 731 O O . GLY A 1 101 ? 3.729 7.793 -10.470 1.00 88.38 101 GLY A O 1
ATOM 732 N N . GLY A 1 102 ? 3.083 7.600 -8.319 1.00 90.94 102 GLY A N 1
ATOM 733 C CA . GLY A 1 102 ? 1.649 7.598 -8.572 1.00 90.94 102 GLY A CA 1
ATOM 734 C C . GLY A 1 102 ? 0.834 7.498 -7.291 1.00 90.94 102 GLY A C 1
ATOM 735 O O . GLY A 1 102 ? 1.376 7.236 -6.213 1.00 90.94 102 GLY A O 1
ATOM 736 N N . VAL A 1 103 ? -0.469 7.714 -7.424 1.00 93.00 103 VAL A N 1
ATOM 737 C CA . VAL A 1 103 ? -1.461 7.441 -6.379 1.00 93.00 103 VAL A CA 1
ATOM 738 C C . VAL A 1 103 ? -2.303 6.274 -6.856 1.00 93.00 103 VAL A C 1
ATOM 740 O O . VAL A 1 103 ? -2.728 6.265 -8.011 1.00 93.00 103 VAL A O 1
ATOM 743 N N . TYR A 1 104 ? -2.499 5.305 -5.979 1.00 93.81 104 TYR A N 1
ATOM 744 C CA . TYR A 1 104 ? -3.229 4.082 -6.243 1.00 93.81 104 TYR A CA 1
ATOM 745 C C . TYR A 1 104 ? -4.382 3.960 -5.261 1.00 93.81 104 TYR A C 1
ATOM 747 O O . TYR A 1 104 ? -4.250 4.338 -4.097 1.00 93.81 104 TYR A O 1
ATOM 755 N N . GLU A 1 105 ? -5.473 3.404 -5.751 1.00 94.19 105 GLU A N 1
ATOM 756 C CA . GLU A 1 105 ? -6.687 3.075 -5.032 1.00 94.19 105 GLU A CA 1
ATOM 757 C C . GLU A 1 105 ? -6.899 1.573 -5.109 1.00 94.19 105 GLU A C 1
ATOM 759 O O . GLU A 1 105 ? -6.712 0.960 -6.162 1.00 94.19 105 GLU A O 1
ATOM 764 N N . VAL A 1 106 ? -7.241 0.984 -3.972 1.00 95.62 106 VAL A N 1
ATOM 765 C CA . VAL A 1 106 ? -7.590 -0.423 -3.850 1.00 95.62 106 VAL A CA 1
ATOM 766 C C . VAL A 1 106 ? -9.019 -0.489 -3.352 1.00 95.62 106 VAL A C 1
ATOM 768 O O . VAL A 1 106 ? -9.289 0.013 -2.268 1.00 95.62 106 VAL A O 1
ATOM 771 N N . GLU A 1 107 ? -9.897 -1.126 -4.117 1.00 94.56 107 GLU A N 1
ATOM 772 C CA . GLU A 1 107 ? -11.325 -1.253 -3.821 1.00 94.56 107 GLU A CA 1
ATOM 773 C C . GLU A 1 107 ? -11.722 -2.737 -3.818 1.00 94.56 107 GLU A C 1
ATOM 775 O O . GLU A 1 107 ? -11.475 -3.458 -4.793 1.00 94.56 107 GLU A O 1
ATOM 780 N N . LYS A 1 108 ? -12.353 -3.198 -2.732 1.00 91.75 108 LYS A N 1
ATOM 781 C CA . LYS A 1 108 ? -13.055 -4.486 -2.673 1.00 91.75 108 LYS A CA 1
ATOM 782 C C . LYS A 1 108 ? -14.465 -4.311 -3.222 1.00 91.75 108 LYS A C 1
ATOM 784 O O . LYS A 1 108 ? -15.249 -3.509 -2.719 1.00 91.75 108 LYS A O 1
ATOM 789 N N . ARG A 1 109 ? -14.804 -5.077 -4.255 1.00 89.31 109 ARG A N 1
ATOM 790 C CA . ARG A 1 109 ? -16.128 -5.031 -4.880 1.00 89.31 109 ARG A CA 1
ATOM 791 C C . ARG A 1 109 ? -17.094 -6.012 -4.236 1.00 89.31 109 ARG A C 1
ATOM 793 O O . ARG A 1 109 ? -16.711 -6.976 -3.581 1.00 89.31 109 ARG A O 1
ATOM 800 N N . ILE A 1 110 ? -18.382 -5.794 -4.498 1.00 86.56 110 ILE A N 1
ATOM 801 C CA . ILE A 1 110 ? -19.472 -6.631 -3.977 1.00 86.56 110 ILE A CA 1
ATOM 802 C C . ILE A 1 110 ? -19.412 -8.092 -4.457 1.00 86.56 110 ILE A C 1
ATOM 804 O O . ILE A 1 110 ? -19.974 -8.971 -3.811 1.00 86.56 110 ILE A O 1
ATOM 808 N N . ASP A 1 111 ? -18.747 -8.348 -5.586 1.00 87.12 111 ASP A N 1
ATOM 809 C CA . ASP A 1 111 ? -18.527 -9.685 -6.148 1.00 87.12 111 ASP A CA 1
ATOM 810 C C . ASP A 1 111 ? -17.296 -10.398 -5.555 1.00 87.12 111 ASP A C 1
ATOM 812 O O . ASP A 1 111 ? -17.011 -11.532 -5.932 1.00 87.12 111 ASP A O 1
ATOM 816 N N . GLY A 1 112 ? -16.587 -9.758 -4.618 1.00 83.81 112 GLY A N 1
ATOM 817 C CA . GLY A 1 112 ? -15.371 -10.276 -3.991 1.00 83.81 112 GLY A CA 1
ATOM 818 C C . GLY A 1 112 ? -14.087 -9.987 -4.771 1.00 83.81 112 GLY A C 1
ATOM 819 O O . GLY A 1 112 ? -13.001 -10.233 -4.249 1.00 83.81 112 GLY A O 1
ATOM 820 N N . SER A 1 113 ? -14.177 -9.433 -5.984 1.00 87.56 113 SER A N 1
ATOM 821 C CA . SER A 1 113 ? -12.996 -9.019 -6.742 1.00 87.56 113 SER A CA 1
ATOM 822 C C . SER A 1 113 ? -12.330 -7.787 -6.127 1.00 87.56 113 SER A C 1
ATOM 824 O O . SER A 1 113 ? -12.971 -6.964 -5.462 1.00 87.56 113 SER A O 1
ATOM 826 N N . VAL A 1 114 ? -11.026 -7.643 -6.375 1.00 91.44 114 VAL A N 1
ATOM 827 C CA . VAL A 1 114 ? -10.266 -6.459 -5.964 1.00 91.44 114 VAL A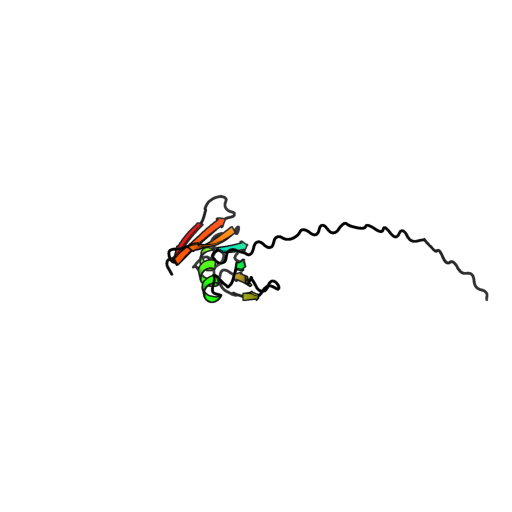 CA 1
ATOM 828 C C . VAL A 1 114 ? -9.822 -5.681 -7.188 1.00 91.44 114 VAL A C 1
ATOM 830 O O . VAL A 1 114 ? -9.125 -6.198 -8.068 1.00 91.44 114 VAL A O 1
ATOM 833 N N . LEU A 1 115 ? -10.198 -4.407 -7.210 1.00 92.75 115 LEU A N 1
ATOM 834 C CA . LEU A 1 115 ? -9.713 -3.427 -8.162 1.00 92.75 115 LEU A CA 1
ATOM 835 C C . LEU A 1 115 ? -8.505 -2.712 -7.566 1.00 92.75 115 LEU A C 1
ATOM 837 O O . LEU A 1 115 ? -8.604 -2.129 -6.494 1.00 92.75 115 LEU A O 1
ATOM 841 N N . VAL A 1 116 ? -7.387 -2.696 -8.288 1.00 93.44 116 VAL A N 1
ATOM 842 C CA . VAL A 1 116 ? -6.285 -1.770 -8.017 1.00 93.44 116 VAL A CA 1
ATOM 843 C C . VAL A 1 116 ? -6.182 -0.798 -9.181 1.00 93.44 116 VAL A C 1
ATOM 845 O O . VAL A 1 116 ? -5.769 -1.174 -10.283 1.00 93.44 116 VAL A O 1
ATOM 848 N N . ALA A 1 117 ? -6.581 0.445 -8.942 1.00 90.88 117 ALA A N 1
ATOM 849 C CA . ALA A 1 117 ? -6.503 1.526 -9.908 1.00 90.88 117 ALA A CA 1
ATOM 850 C C . ALA A 1 117 ? -5.381 2.500 -9.536 1.00 90.88 117 ALA A C 1
ATOM 852 O O . ALA A 1 117 ? -5.035 2.629 -8.369 1.00 90.88 117 ALA A O 1
ATOM 853 N N . GLY A 1 118 ? -4.787 3.207 -10.494 1.00 86.44 118 GLY A N 1
ATOM 854 C CA . GLY A 1 118 ? -3.806 4.236 -10.153 1.00 86.44 118 GLY A CA 1
ATOM 855 C C . GLY A 1 118 ? -3.575 5.272 -11.236 1.00 86.44 118 GLY A C 1
ATOM 856 O O . GLY A 1 118 ? -3.695 4.983 -12.422 1.00 86.44 118 GLY A O 1
ATOM 857 N N . THR A 1 119 ? -3.215 6.483 -10.817 1.00 87.25 119 THR A N 1
ATOM 858 C CA . THR A 1 119 ? -2.778 7.575 -11.697 1.00 87.25 119 THR A CA 1
ATOM 859 C C . THR A 1 119 ? -1.277 7.776 -11.543 1.00 87.25 119 THR A C 1
ATOM 861 O O . THR A 1 119 ? -0.780 7.899 -10.419 1.00 87.25 119 THR A O 1
ATOM 864 N N . THR A 1 120 ? -0.543 7.835 -12.658 1.00 81.38 120 THR A N 1
ATOM 865 C CA . THR A 1 120 ? 0.928 7.926 -12.637 1.00 81.38 120 THR A CA 1
ATOM 866 C C . THR A 1 120 ? 1.454 9.274 -13.113 1.00 81.38 120 THR A C 1
ATOM 868 O O . THR A 1 120 ? 0.832 9.968 -13.917 1.00 81.38 120 THR A O 1
ATOM 871 N N . GLY A 1 121 ? 2.649 9.647 -12.644 1.00 67.69 121 GLY A N 1
ATOM 872 C CA . GLY A 1 121 ? 3.300 10.921 -12.978 1.00 67.69 121 GLY A CA 1
ATOM 873 C C . GLY A 1 121 ? 3.769 11.076 -14.436 1.00 67.69 121 GLY A C 1
ATOM 874 O O . GLY A 1 121 ? 4.480 12.036 -14.743 1.00 67.69 121 GLY A O 1
ATOM 875 N N . ASN A 1 122 ? 3.426 10.145 -15.333 1.00 61.91 122 ASN A N 1
ATOM 876 C CA . ASN A 1 122 ? 3.813 10.183 -16.746 1.00 61.91 122 ASN A CA 1
ATOM 877 C C . ASN A 1 122 ? 2.771 10.849 -17.659 1.00 61.91 122 ASN A C 1
ATOM 879 O O . ASN A 1 122 ? 3.036 10.984 -18.847 1.00 61.91 122 ASN A O 1
ATOM 883 N N . GLY A 1 123 ? 1.620 11.285 -17.137 1.00 53.03 123 GLY A N 1
ATOM 884 C CA . GLY A 1 123 ? 0.568 11.934 -17.935 1.00 53.03 123 GLY A CA 1
ATOM 885 C C . GLY A 1 123 ? -0.272 10.973 -18.787 1.00 53.03 123 GLY A C 1
ATOM 886 O O . GLY A 1 123 ? -1.369 11.341 -19.184 1.00 53.03 123 GLY A O 1
ATOM 887 N N . ASP A 1 124 ? 0.191 9.736 -18.972 1.00 51.78 124 ASP A N 1
ATOM 888 C CA . ASP A 1 124 ? -0.534 8.636 -19.600 1.00 51.78 124 ASP A CA 1
ATOM 889 C C . ASP A 1 124 ? -0.756 7.509 -18.582 1.00 51.78 124 ASP A C 1
ATOM 891 O O . ASP A 1 124 ? 0.185 7.027 -17.948 1.00 51.78 124 ASP A O 1
ATOM 895 N N . GLY A 1 125 ? -1.999 7.047 -18.465 1.00 52.66 125 GLY A N 1
ATOM 896 C CA . GLY A 1 125 ? -2.306 5.727 -17.920 1.00 52.66 125 GLY A CA 1
ATOM 897 C C . GLY A 1 125 ? -2.934 5.740 -16.535 1.00 52.66 125 GLY A C 1
ATOM 898 O O . GLY A 1 125 ? -2.242 5.711 -15.516 1.00 52.66 125 GLY A O 1
ATOM 899 N N . LEU A 1 126 ? -4.266 5.675 -16.530 1.00 58.97 126 LEU A N 1
ATOM 900 C CA . LEU A 1 126 ? -4.988 4.923 -15.514 1.00 58.97 126 LEU A CA 1
ATOM 901 C C . LEU A 1 126 ? -4.466 3.479 -15.569 1.00 58.97 126 LEU A C 1
ATOM 903 O O . LEU A 1 126 ? -4.634 2.799 -16.582 1.00 58.97 126 LEU A O 1
ATOM 907 N N . ILE A 1 127 ? -3.816 3.013 -14.511 1.00 66.94 127 ILE A N 1
ATOM 908 C CA . ILE A 1 127 ? -3.537 1.586 -14.345 1.00 66.94 127 ILE A CA 1
ATOM 909 C C . ILE A 1 127 ? -4.802 0.980 -13.770 1.00 66.94 127 ILE A C 1
ATOM 911 O O . ILE A 1 127 ? -5.345 1.534 -12.822 1.00 66.94 127 ILE A O 1
ATOM 915 N N . ARG A 1 128 ? -5.261 -0.137 -14.327 1.00 70.25 128 ARG A N 1
ATOM 916 C CA . ARG A 1 128 ? -6.335 -0.941 -13.754 1.00 70.25 128 ARG A CA 1
ATOM 917 C C . ARG A 1 128 ? -5.874 -2.385 -13.730 1.00 70.25 128 ARG A C 1
ATOM 919 O O . ARG A 1 128 ? -5.669 -2.976 -14.787 1.00 70.25 128 ARG A O 1
ATOM 926 N N . THR A 1 129 ? -5.725 -2.931 -12.536 1.00 71.94 129 THR A N 1
ATOM 927 C CA . THR A 1 129 ? -5.487 -4.355 -12.324 1.00 71.94 129 THR A CA 1
ATOM 928 C C . THR A 1 129 ? -6.693 -4.907 -11.587 1.00 71.94 129 THR A C 1
ATOM 930 O O . THR A 1 129 ? -7.040 -4.413 -10.518 1.00 71.94 129 THR A O 1
ATOM 933 N N . GLU A 1 130 ? -7.344 -5.905 -12.171 1.00 66.06 130 GLU A N 1
ATOM 934 C CA . GLU A 1 130 ? -8.419 -6.652 -11.524 1.00 66.06 130 GLU A CA 1
ATOM 935 C C . GLU A 1 130 ? -7.885 -8.031 -11.203 1.00 66.06 130 GLU A C 1
ATOM 937 O O . GLU A 1 130 ? -7.351 -8.707 -12.081 1.00 66.06 130 GLU A O 1
ATOM 942 N N . ASN A 1 131 ? -7.993 -8.416 -9.941 1.00 58.50 131 ASN A N 1
ATOM 943 C CA . ASN A 1 131 ? -7.627 -9.747 -9.504 1.00 58.50 131 ASN A CA 1
ATOM 944 C C . ASN A 1 131 ? -8.841 -10.378 -8.819 1.00 58.50 131 ASN A C 1
ATOM 946 O O . ASN A 1 131 ? -9.453 -9.770 -7.936 1.00 58.50 131 ASN A O 1
ATOM 950 N N . GLU A 1 132 ? -9.166 -11.597 -9.236 1.00 50.28 132 GLU A N 1
ATOM 951 C CA . GLU A 1 132 ? -10.057 -12.501 -8.514 1.00 50.28 132 GLU A CA 1
ATOM 952 C C . GLU A 1 132 ? -9.190 -13.241 -7.483 1.00 50.28 132 GLU A C 1
ATOM 954 O O . GLU A 1 132 ? -8.216 -13.894 -7.867 1.00 50.28 132 GLU A O 1
ATOM 959 N N . TYR A 1 133 ? -9.484 -13.075 -6.191 1.00 50.84 133 TYR A N 1
ATOM 960 C CA . TYR A 1 133 ? -8.772 -13.733 -5.088 1.00 50.84 133 TYR A CA 1
ATOM 961 C C . TYR A 1 133 ? -9.688 -14.706 -4.351 1.00 50.84 133 TYR A C 1
ATOM 963 O O . TYR A 1 133 ? -10.871 -14.357 -4.144 1.00 50.84 133 TYR A O 1
#

Sequence (133 aa):
MRQITKIRTVAAALILGALSACAATNDSTALPSEEFLFRSDAGRLAGTYNPLGFFAAEVPTYLGAACRGGKVTGYAETAQPDGRTVSFAASCAEGPLYPRGGVYEVEKRIDGSVLVAGTTGNGDGLIRTENEY

Foldseek 3Di:
DDDDDDDDDDDDDPPPPPPPPPPPPPPCPDDDQFKWKWKDAFFKIKTKHFCNNDPLVCVQQLVLLQADVSGKAPWDWDQDPVNGMIIIIIGHPRTTPARRMWMWMWGQDPVRKIWIWIDGPPPDDTDTDIDRD

Radius of gyration: 24.83 Å; chains: 1; bounding box: 56×66×66 Å

pLDDT: mean 80.64, std 19.38, range [36.94, 98.62]